Protein AF-A0A1A8JF25-F1 (afdb_monomer_lite)

pLDDT: mean 83.14, std 14.67, range [34.75, 97.75]

Secondary structure (DSSP, 8-state):
--------HHHHHHHHHHHHHHHHHHHHHHHHHHHH-HHHHHHHHHHHHHHHHHHHHHHHHHTT-SSHHHHHHHHHHTTTSHHHHHHHHHHHHHHHHHHHHHHHHHHHHHHHHHHH--S---SS--TT-EEE-TTT--EEEGGGTSSSSS-----------

Structure (mmCIF, N/CA/C/O backbone):
data_AF-A0A1A8JF25-F1
#
_entry.id   AF-A0A1A8JF25-F1
#
loop_
_atom_site.group_PDB
_atom_site.id
_atom_site.type_symbol
_atom_site.label_atom_id
_atom_site.label_alt_id
_atom_site.label_comp_id
_atom_site.label_asym_id
_atom_site.label_entity_id
_atom_site.label_seq_id
_atom_site.pdbx_PDB_ins_code
_atom_site.Cartn_x
_atom_site.Cartn_y
_atom_site.Cartn_z
_atom_site.occupancy
_atom_site.B_iso_or_equiv
_atom_site.auth_seq_id
_atom_site.auth_comp_id
_atom_site.auth_asym_id
_atom_site.auth_atom_id
_atom_site.pdbx_PDB_model_num
ATOM 1 N N . MET A 1 1 ? -24.398 -16.832 11.165 1.00 34.75 1 MET A N 1
ATOM 2 C CA . MET A 1 1 ? -24.183 -15.529 11.827 1.00 34.75 1 MET A CA 1
ATOM 3 C C . MET A 1 1 ? -22.841 -15.629 12.521 1.00 34.75 1 MET A C 1
ATOM 5 O O . MET A 1 1 ? -22.711 -16.481 13.386 1.00 34.75 1 MET A O 1
ATOM 9 N N . ALA A 1 2 ? -21.826 -14.907 12.043 1.00 38.81 2 ALA A N 1
ATOM 10 C CA . ALA A 1 2 ? -20.517 -14.916 12.686 1.00 38.81 2 ALA A CA 1
ATOM 11 C C . ALA A 1 2 ? -20.620 -14.111 13.983 1.00 38.81 2 ALA A C 1
ATOM 13 O O . ALA A 1 2 ? -21.118 -12.986 13.982 1.00 38.81 2 ALA A O 1
ATOM 14 N N . GLU A 1 3 ? -20.223 -14.740 15.078 1.00 40.41 3 GLU A N 1
ATOM 15 C CA . GLU A 1 3 ? -20.103 -14.137 16.395 1.00 40.41 3 GLU A CA 1
ATOM 16 C C . GLU A 1 3 ? -19.150 -12.940 16.278 1.00 40.41 3 GLU A C 1
ATOM 18 O O . GLU A 1 3 ? -18.000 -13.091 15.864 1.00 40.41 3 GLU A O 1
ATOM 23 N N . VAL A 1 4 ? -19.650 -11.729 16.539 1.00 52.16 4 VAL A N 1
ATOM 24 C CA . VAL A 1 4 ? -18.816 -10.524 16.548 1.00 52.16 4 VAL A CA 1
ATOM 25 C C . VAL A 1 4 ? -17.955 -10.624 17.798 1.00 52.16 4 VAL A C 1
ATOM 27 O O . VAL A 1 4 ? -18.386 -10.238 18.882 1.00 52.16 4 VAL A O 1
ATOM 30 N N . VAL A 1 5 ? -16.764 -11.205 17.654 1.00 55.81 5 VAL A N 1
ATOM 31 C CA . VAL A 1 5 ? -15.743 -11.185 18.699 1.00 55.81 5 VAL A CA 1
ATOM 32 C C . VAL A 1 5 ? -15.522 -9.719 19.055 1.00 55.81 5 VAL A C 1
ATOM 34 O O . VAL A 1 5 ? -15.142 -8.913 18.205 1.00 55.81 5 VAL A O 1
ATOM 37 N N . ALA A 1 6 ? -15.846 -9.348 20.292 1.00 67.88 6 ALA A N 1
ATOM 38 C CA . ALA A 1 6 ? -15.610 -8.003 20.784 1.00 67.88 6 ALA A CA 1
ATOM 39 C C . ALA A 1 6 ? -14.092 -7.795 20.872 1.00 67.88 6 ALA A C 1
ATOM 41 O O . ALA A 1 6 ? -13.441 -8.274 21.798 1.00 67.88 6 ALA A O 1
ATOM 42 N N . VAL A 1 7 ? -13.522 -7.133 19.865 1.00 82.56 7 VAL A N 1
ATOM 43 C CA . VAL A 1 7 ? -12.107 -6.752 19.847 1.00 82.56 7 VAL A CA 1
ATOM 44 C C . VAL A 1 7 ? -11.876 -5.753 20.974 1.00 82.56 7 VAL A C 1
ATOM 46 O O . VAL A 1 7 ? -12.587 -4.751 21.073 1.00 82.56 7 VAL A O 1
ATOM 49 N N . SER A 1 8 ? -10.898 -6.021 21.838 1.00 88.31 8 SER A N 1
ATOM 50 C CA . SER A 1 8 ? -10.557 -5.092 22.913 1.00 88.31 8 SER A CA 1
ATOM 51 C C . SER A 1 8 ? -9.966 -3.799 22.335 1.00 88.31 8 SER A C 1
ATOM 53 O O . SER A 1 8 ? -9.294 -3.806 21.299 1.00 88.31 8 SER A O 1
ATOM 55 N N . GLN A 1 9 ? -10.195 -2.673 23.015 1.00 88.56 9 GLN A N 1
ATOM 56 C CA . GLN A 1 9 ? -9.621 -1.386 22.610 1.00 88.56 9 GLN A CA 1
ATOM 57 C C . GLN A 1 9 ? -8.088 -1.439 22.568 1.00 88.56 9 GLN A C 1
ATOM 59 O O . GLN A 1 9 ? -7.489 -0.898 21.641 1.00 88.56 9 GLN A O 1
ATOM 64 N N . GLU A 1 10 ? -7.463 -2.131 23.520 1.00 90.81 10 GLU A N 1
ATOM 65 C CA . GLU A 1 10 ? -6.014 -2.340 23.562 1.00 90.81 10 GLU A CA 1
ATOM 66 C C . GLU A 1 10 ? -5.521 -3.086 22.314 1.00 90.81 10 GLU A C 1
ATOM 68 O O . GLU A 1 10 ? -4.655 -2.581 21.603 1.00 90.81 10 GLU A O 1
ATOM 73 N N . THR A 1 11 ? -6.132 -4.226 21.966 1.00 93.38 11 THR A N 1
ATOM 74 C CA . THR A 1 11 ? -5.755 -4.993 20.769 1.00 93.38 11 THR A CA 1
ATOM 75 C C . THR A 1 11 ? -5.930 -4.173 19.496 1.00 93.38 11 THR A C 1
ATOM 77 O O . THR A 1 11 ? -5.042 -4.188 18.642 1.00 93.38 11 THR A O 1
ATOM 80 N N . LEU A 1 12 ? -7.035 -3.432 19.370 1.00 94.25 12 LEU A N 1
ATOM 81 C CA . LEU A 1 12 ? -7.274 -2.564 18.219 1.00 94.25 12 LEU A CA 1
ATOM 82 C C . LEU A 1 12 ? -6.203 -1.470 18.108 1.00 94.25 12 LEU A C 1
ATOM 84 O O . LEU A 1 12 ? -5.612 -1.297 17.044 1.00 94.25 12 LEU A O 1
ATOM 88 N N . THR A 1 13 ? -5.932 -0.765 19.207 1.00 94.94 13 THR A N 1
ATOM 89 C CA . THR A 1 13 ? -4.985 0.361 19.240 1.00 94.94 13 THR A CA 1
ATOM 90 C C . THR A 1 13 ? -3.560 -0.115 18.957 1.00 94.94 13 THR A C 1
ATOM 92 O O . THR A 1 13 ? -2.884 0.448 18.097 1.00 94.94 13 THR A O 1
ATOM 95 N N . SER A 1 14 ? -3.110 -1.193 19.608 1.00 95.12 14 SER A N 1
ATOM 96 C CA . SER A 1 14 ? -1.774 -1.758 19.382 1.00 95.12 14 SER A CA 1
ATOM 97 C C . SER A 1 14 ? -1.607 -2.298 17.962 1.00 95.12 14 SER A C 1
ATOM 99 O O . SER A 1 14 ? -0.552 -2.112 17.357 1.00 95.12 14 SER A O 1
ATOM 101 N N . SER A 1 15 ? -2.643 -2.930 17.401 1.00 95.50 15 SER A N 1
ATOM 102 C CA . SER A 1 15 ? -2.579 -3.469 16.037 1.00 95.50 15 SER A CA 1
ATOM 103 C C . SER A 1 15 ? -2.579 -2.364 14.976 1.00 95.50 15 SER A C 1
ATOM 105 O O . SER A 1 15 ? -1.823 -2.461 14.011 1.00 95.50 15 SER A O 1
ATOM 107 N N . LEU A 1 16 ? -3.372 -1.299 15.166 1.00 95.81 16 LEU A N 1
ATOM 108 C CA . LEU A 1 16 ? -3.321 -0.104 14.316 1.00 95.81 16 LEU A CA 1
ATOM 109 C C . LEU A 1 16 ? -1.938 0.549 14.380 1.00 95.81 16 LEU A C 1
ATOM 111 O O . LEU A 1 16 ? -1.340 0.824 13.343 1.00 95.81 16 LEU A O 1
ATOM 115 N N . SER A 1 17 ? -1.398 0.728 15.587 1.00 96.50 17 SER A N 1
ATOM 116 C CA . SER A 1 17 ? -0.067 1.306 15.777 1.00 96.50 17 SER A CA 1
ATOM 117 C C . SER A 1 17 ? 1.024 0.491 15.081 1.00 96.50 17 SER A C 1
ATOM 119 O O . SER A 1 17 ? 1.899 1.052 14.418 1.00 96.50 17 SER A O 1
ATOM 121 N N . LEU A 1 18 ? 0.958 -0.841 15.163 1.00 96.44 18 LEU A N 1
ATOM 122 C CA . LEU A 1 18 ? 1.885 -1.721 14.455 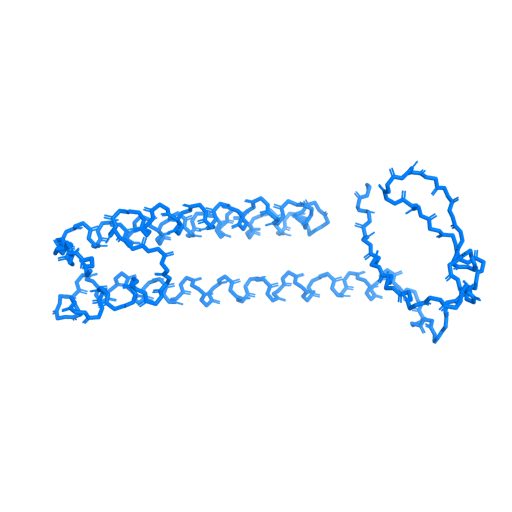1.00 96.44 18 LEU A CA 1
ATOM 123 C C . LEU A 1 18 ? 1.787 -1.546 12.932 1.00 96.44 18 LEU A C 1
ATOM 125 O O . LEU A 1 18 ? 2.819 -1.392 12.279 1.00 96.44 18 LEU A O 1
ATOM 129 N N . LEU A 1 19 ? 0.570 -1.531 12.375 1.00 96.56 19 LEU A N 1
ATOM 130 C CA . LEU A 1 19 ? 0.342 -1.303 10.945 1.00 96.56 19 LEU A CA 1
ATOM 131 C C . LEU A 1 19 ? 0.926 0.041 10.492 1.00 96.56 19 LEU A C 1
ATOM 133 O O . LEU A 1 19 ? 1.675 0.088 9.514 1.00 96.56 19 LEU A O 1
ATOM 137 N N . VAL A 1 20 ? 0.632 1.115 11.230 1.00 97.06 20 VAL A N 1
ATOM 138 C CA . VAL A 1 20 ? 1.129 2.466 10.941 1.00 97.06 20 VAL A CA 1
ATOM 139 C C . VAL A 1 20 ? 2.657 2.498 10.962 1.00 97.06 20 VAL A C 1
ATOM 141 O O . VAL A 1 20 ? 3.280 3.010 10.033 1.00 97.06 20 VAL A O 1
ATOM 144 N N . ASN A 1 21 ? 3.286 1.927 11.989 1.00 96.56 21 ASN A N 1
ATOM 145 C CA . ASN A 1 21 ? 4.742 1.936 12.115 1.00 96.56 21 ASN A CA 1
ATOM 146 C C . ASN A 1 21 ? 5.426 1.117 11.013 1.00 96.56 21 ASN A C 1
ATOM 148 O O . ASN A 1 21 ? 6.391 1.592 10.413 1.00 96.56 21 ASN A O 1
ATOM 152 N N . LEU A 1 22 ? 4.908 -0.074 10.695 1.00 95.56 22 LEU A N 1
ATOM 153 C CA . LEU A 1 22 ? 5.422 -0.885 9.588 1.00 95.56 22 LEU A CA 1
ATOM 154 C C . LEU A 1 22 ? 5.278 -0.154 8.252 1.00 95.56 22 LEU A C 1
ATOM 156 O O . LEU A 1 22 ? 6.238 -0.085 7.485 1.00 95.56 22 LEU A O 1
ATOM 160 N N . GLY A 1 23 ? 4.115 0.441 7.992 1.00 95.50 23 GLY A N 1
ATOM 161 C CA . GLY A 1 23 ? 3.888 1.191 6.764 1.00 95.50 23 GLY A CA 1
ATOM 162 C C . GLY A 1 23 ? 4.775 2.435 6.650 1.00 95.50 23 GLY A C 1
ATOM 163 O O . GLY A 1 23 ? 5.263 2.715 5.557 1.00 95.50 23 GLY A O 1
ATOM 164 N N . LYS A 1 24 ? 5.069 3.131 7.758 1.00 96.31 24 LYS A N 1
ATOM 165 C CA . LYS A 1 24 ? 6.038 4.243 7.790 1.00 96.31 24 LYS A CA 1
ATOM 166 C C . LYS A 1 24 ? 7.456 3.778 7.464 1.00 96.31 24 LYS A C 1
ATOM 168 O O . LYS A 1 24 ? 8.119 4.410 6.647 1.00 96.31 24 LYS A O 1
ATOM 173 N N . VAL A 1 25 ? 7.919 2.682 8.068 1.00 95.38 25 VAL A N 1
ATOM 174 C CA . VAL A 1 25 ? 9.256 2.120 7.791 1.00 95.38 25 VAL A CA 1
ATOM 175 C C . VAL A 1 25 ? 9.375 1.710 6.325 1.00 95.38 25 VAL A C 1
ATOM 177 O O . VAL A 1 25 ? 10.334 2.093 5.658 1.00 95.38 25 VAL A O 1
ATOM 180 N N . LEU A 1 26 ? 8.376 0.995 5.801 1.00 93.56 26 LEU A N 1
ATOM 181 C CA . LEU A 1 26 ? 8.334 0.604 4.392 1.00 93.56 26 LEU A CA 1
ATOM 182 C C . LEU A 1 26 ? 8.359 1.825 3.466 1.00 93.56 26 LEU A C 1
ATOM 184 O O . LEU A 1 26 ? 9.096 1.819 2.485 1.00 93.56 26 LEU A O 1
ATOM 188 N N . LEU A 1 27 ? 7.610 2.882 3.794 1.00 93.94 27 LEU A N 1
ATOM 189 C CA . LEU A 1 27 ? 7.581 4.108 2.998 1.00 93.94 27 LEU A CA 1
ATOM 190 C C . LEU A 1 27 ? 8.930 4.827 3.003 1.00 93.94 27 LEU A C 1
ATOM 192 O O . LEU A 1 27 ? 9.367 5.313 1.964 1.00 93.94 27 LEU A O 1
ATOM 196 N N . GLN A 1 28 ? 9.597 4.907 4.156 1.00 94.25 28 GLN A N 1
ATOM 197 C CA . GLN A 1 28 ? 10.917 5.535 4.253 1.00 94.25 28 GLN A CA 1
ATOM 198 C C . GLN A 1 28 ? 11.963 4.768 3.443 1.00 94.25 28 GLN A C 1
ATOM 200 O O . GLN A 1 28 ? 12.694 5.382 2.667 1.00 94.25 28 GLN A O 1
ATOM 205 N N . ASN A 1 29 ? 11.975 3.437 3.546 1.00 90.88 29 ASN A N 1
ATOM 206 C CA . ASN A 1 29 ? 12.862 2.598 2.740 1.00 90.88 29 ASN A CA 1
ATOM 207 C C . ASN A 1 29 ? 12.577 2.783 1.243 1.00 90.88 29 ASN A C 1
ATOM 209 O O . ASN A 1 29 ? 13.496 3.021 0.465 1.00 90.88 29 ASN A O 1
ATOM 213 N N . ALA A 1 30 ? 11.299 2.783 0.851 1.00 90.19 30 ALA A N 1
ATOM 214 C CA . ALA A 1 30 ? 10.893 2.996 -0.534 1.00 90.19 30 ALA A CA 1
ATOM 215 C C . ALA A 1 30 ? 11.336 4.363 -1.071 1.00 90.19 30 ALA A C 1
ATOM 217 O O . ALA A 1 30 ? 11.862 4.450 -2.177 1.00 90.19 30 ALA A O 1
ATOM 218 N N . LYS A 1 31 ? 11.163 5.431 -0.280 1.00 92.31 31 LYS A N 1
ATOM 219 C CA . LYS A 1 31 ? 11.627 6.783 -0.623 1.00 92.31 31 LYS A CA 1
ATOM 220 C C . LYS A 1 31 ? 13.146 6.821 -0.798 1.00 92.31 31 LYS A C 1
ATOM 222 O O . LYS A 1 31 ? 13.622 7.439 -1.747 1.00 92.31 31 LYS A O 1
ATOM 227 N N . GLN A 1 32 ? 13.897 6.160 0.083 1.00 90.62 32 GLN A N 1
ATOM 228 C CA . GLN A 1 32 ? 15.357 6.102 0.007 1.00 90.62 32 GLN A CA 1
ATOM 229 C C . GLN A 1 32 ? 15.841 5.338 -1.233 1.00 90.62 32 GLN A C 1
ATOM 231 O O . GLN A 1 32 ? 16.725 5.819 -1.940 1.00 90.62 32 GLN A O 1
ATOM 236 N N . GLU A 1 33 ? 15.248 4.180 -1.521 1.00 88.38 33 GLU A N 1
ATOM 237 C CA . GLU A 1 33 ? 15.576 3.370 -2.699 1.00 88.38 33 GLU A CA 1
ATOM 238 C C . GLU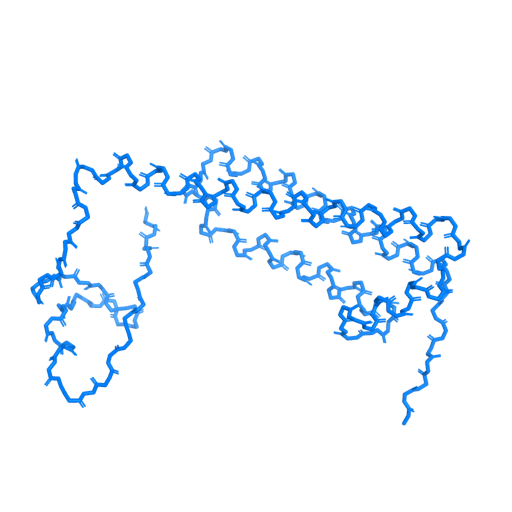 A 1 33 ? 15.219 4.096 -4.002 1.00 88.38 33 GLU A C 1
ATOM 240 O O . GLU A 1 33 ? 16.051 4.190 -4.904 1.00 88.38 33 GLU A O 1
ATOM 245 N N . ALA A 1 34 ? 14.020 4.681 -4.077 1.00 88.00 34 ALA A N 1
ATOM 246 C CA . ALA A 1 34 ? 13.573 5.457 -5.231 1.00 88.00 34 ALA A CA 1
ATOM 247 C C . ALA A 1 34 ? 14.458 6.687 -5.487 1.00 88.00 34 ALA A C 1
ATOM 249 O O . ALA A 1 34 ? 14.761 6.995 -6.638 1.00 88.00 34 ALA A O 1
ATOM 250 N N . ALA A 1 35 ? 14.895 7.376 -4.426 1.00 87.31 35 ALA A N 1
ATOM 251 C CA . ALA A 1 35 ? 15.812 8.507 -4.535 1.00 87.31 35 ALA A CA 1
ATOM 252 C C . ALA A 1 35 ? 17.217 8.089 -4.999 1.00 87.31 35 ALA A C 1
ATOM 254 O O . ALA A 1 35 ? 17.901 8.883 -5.643 1.00 87.31 35 ALA A O 1
ATOM 255 N N . ALA A 1 36 ? 17.652 6.865 -4.681 1.00 86.69 36 ALA A N 1
ATOM 256 C CA . ALA A 1 36 ? 18.930 6.335 -5.144 1.00 86.69 36 ALA A CA 1
ATOM 257 C C . ALA A 1 36 ? 18.889 5.983 -6.638 1.00 86.69 36 ALA A C 1
ATOM 259 O O . ALA A 1 36 ? 19.806 6.343 -7.376 1.00 86.69 36 ALA A O 1
ATOM 260 N N . SER A 1 37 ? 17.838 5.294 -7.089 1.00 83.81 37 SER A N 1
ATOM 261 C CA . SER A 1 37 ? 17.561 5.087 -8.512 1.00 83.81 37 SER A CA 1
ATOM 262 C C . SER A 1 37 ? 16.138 4.577 -8.724 1.00 83.81 37 SER A C 1
ATOM 264 O O . SER A 1 37 ? 15.754 3.512 -8.239 1.00 83.81 37 SER A O 1
ATOM 266 N N . LEU A 1 38 ? 15.361 5.308 -9.527 1.00 80.94 38 LEU A N 1
ATOM 267 C CA . LEU A 1 38 ? 14.034 4.860 -9.947 1.00 80.94 38 LEU A CA 1
ATOM 268 C C . LEU A 1 38 ? 14.103 3.595 -10.814 1.00 80.94 38 LEU A C 1
ATOM 270 O O . LEU A 1 38 ? 13.219 2.747 -10.720 1.00 80.94 38 LEU A O 1
ATOM 274 N N . GLU A 1 39 ? 15.157 3.429 -11.616 1.00 74.62 39 GLU A N 1
ATOM 275 C CA . GLU A 1 39 ? 15.316 2.272 -12.507 1.00 74.62 39 GLU A CA 1
ATOM 276 C C . GLU A 1 39 ? 15.506 0.965 -11.732 1.00 74.62 39 GLU A C 1
ATOM 278 O O . GLU A 1 39 ? 14.977 -0.069 -12.133 1.00 74.62 39 GLU A O 1
ATOM 283 N N . THR A 1 40 ? 16.212 1.003 -10.598 1.00 75.31 40 THR A N 1
ATOM 284 C CA . THR A 1 40 ? 16.398 -0.179 -9.741 1.00 75.31 40 THR A CA 1
ATOM 285 C C . THR A 1 40 ? 15.243 -0.367 -8.763 1.00 75.31 40 THR A C 1
ATOM 287 O O . THR A 1 40 ? 14.889 -1.507 -8.445 1.00 75.31 40 THR A O 1
ATOM 290 N N . PHE A 1 41 ? 14.616 0.726 -8.320 1.00 78.62 41 PHE A N 1
ATOM 291 C CA . PHE A 1 41 ? 13.470 0.694 -7.415 1.00 78.62 41 PHE A CA 1
ATOM 292 C C . PHE A 1 41 ? 12.226 0.077 -8.063 1.00 78.62 41 PHE A C 1
ATOM 294 O O . PHE A 1 41 ? 11.562 -0.763 -7.460 1.00 78.62 41 PHE A O 1
ATOM 301 N N . VAL A 1 42 ? 11.894 0.452 -9.301 1.00 74.88 42 VAL A N 1
ATOM 302 C CA . VAL A 1 42 ? 10.629 0.056 -9.947 1.00 74.88 42 VAL A CA 1
ATOM 303 C C . VAL A 1 42 ? 10.443 -1.460 -10.088 1.00 74.88 42 VAL A C 1
ATOM 305 O O . VAL A 1 42 ? 9.361 -1.938 -9.738 1.00 74.88 42 VAL A O 1
ATOM 308 N N . PRO A 1 43 ? 11.458 -2.249 -10.491 1.00 70.56 43 PRO A N 1
ATOM 309 C CA . PRO A 1 43 ? 11.370 -3.710 -10.479 1.00 70.56 43 PRO A CA 1
ATOM 310 C C . PRO A 1 43 ? 11.066 -4.300 -9.091 1.00 70.56 43 PRO A C 1
ATOM 312 O O . PRO A 1 43 ? 10.447 -5.357 -8.991 1.00 70.56 43 PRO A O 1
ATOM 315 N N . HIS A 1 44 ? 11.454 -3.602 -8.019 1.00 69.31 44 HIS A N 1
ATOM 316 C CA . HIS A 1 44 ? 11.302 -4.033 -6.627 1.00 69.31 44 HIS A CA 1
ATOM 317 C C . HIS A 1 44 ? 10.096 -3.381 -5.920 1.00 69.31 44 HIS A C 1
ATOM 319 O O . HIS A 1 44 ? 9.714 -3.831 -4.839 1.00 69.31 44 HIS A O 1
ATOM 325 N N . LYS A 1 45 ? 9.424 -2.397 -6.547 1.00 68.94 45 LYS A N 1
ATOM 326 C CA . LYS A 1 45 ? 8.204 -1.713 -6.053 1.00 68.94 45 LYS A CA 1
ATOM 327 C C . LYS A 1 45 ? 7.120 -2.714 -5.644 1.00 68.94 45 LYS A C 1
ATOM 329 O O . LYS A 1 45 ? 6.428 -2.518 -4.647 1.00 68.94 45 LYS A O 1
ATOM 334 N N . ILE A 1 46 ? 7.018 -3.818 -6.384 1.00 65.56 46 ILE A N 1
ATOM 335 C CA . ILE A 1 46 ? 6.103 -4.928 -6.101 1.00 65.56 46 ILE A CA 1
ATOM 336 C C . ILE A 1 46 ? 6.386 -5.545 -4.719 1.00 65.56 46 ILE A C 1
ATOM 338 O O . ILE A 1 46 ? 5.452 -5.780 -3.956 1.00 65.56 46 ILE A O 1
ATOM 342 N N . THR A 1 47 ? 7.654 -5.744 -4.353 1.00 74.50 47 THR A N 1
ATOM 343 C CA . THR A 1 47 ? 8.063 -6.314 -3.058 1.00 74.50 47 THR A CA 1
ATOM 344 C C . THR A 1 47 ? 7.699 -5.397 -1.892 1.00 74.50 47 THR A C 1
ATOM 346 O O . THR A 1 47 ? 7.154 -5.855 -0.888 1.00 74.50 47 THR A O 1
ATOM 349 N N . THR A 1 48 ? 7.929 -4.093 -2.034 1.00 78.62 48 THR A N 1
ATOM 350 C CA . THR A 1 48 ? 7.579 -3.101 -1.008 1.00 78.62 48 THR A CA 1
ATOM 351 C C . THR A 1 48 ? 6.065 -3.025 -0.789 1.00 78.62 48 THR A C 1
ATOM 353 O O . THR A 1 48 ? 5.600 -3.037 0.353 1.00 78.62 48 THR A O 1
ATOM 356 N N . LEU A 1 49 ? 5.278 -3.026 -1.872 1.00 80.25 49 LEU A N 1
ATOM 357 C CA . LEU A 1 49 ? 3.814 -3.061 -1.792 1.00 80.25 49 LEU A CA 1
ATOM 358 C C . LEU A 1 49 ? 3.300 -4.385 -1.203 1.00 80.25 49 LEU A C 1
ATOM 360 O O . LEU A 1 49 ? 2.337 -4.377 -0.435 1.00 80.25 49 LEU A O 1
ATOM 364 N N . PHE A 1 50 ? 3.964 -5.514 -1.482 1.00 82.94 50 PHE A N 1
ATOM 365 C CA . PHE A 1 50 ? 3.675 -6.783 -0.806 1.00 82.94 50 PHE A CA 1
ATOM 366 C C . PHE A 1 50 ? 3.916 -6.711 0.703 1.00 82.94 50 PHE A C 1
ATOM 368 O O . PHE A 1 50 ? 3.118 -7.263 1.462 1.00 82.94 50 PHE A O 1
ATOM 375 N N . GLY A 1 51 ? 4.947 -5.991 1.152 1.00 87.25 51 GLY A N 1
ATOM 376 C CA . GLY A 1 51 ? 5.173 -5.730 2.574 1.00 87.25 51 GLY A CA 1
ATOM 377 C C . GLY A 1 51 ? 3.988 -5.020 3.237 1.00 87.25 51 GLY A C 1
ATOM 378 O O . GLY A 1 51 ? 3.539 -5.433 4.307 1.00 87.25 51 GLY A O 1
ATOM 379 N N . LEU A 1 52 ? 3.423 -4.003 2.576 1.00 87.44 52 LEU A N 1
ATOM 380 C CA . LEU A 1 52 ? 2.261 -3.266 3.086 1.00 87.44 52 LEU A CA 1
ATOM 381 C C . LEU A 1 52 ? 0.986 -4.128 3.097 1.00 87.44 52 LEU A C 1
ATOM 383 O O . LEU A 1 52 ? 0.212 -4.084 4.058 1.00 87.44 52 LEU A O 1
ATOM 387 N N . MET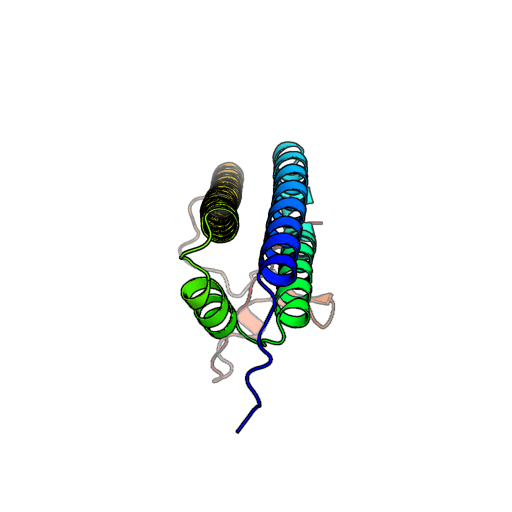 A 1 53 ? 0.789 -4.953 2.064 1.00 88.81 53 MET A N 1
ATOM 388 C CA . MET A 1 53 ? -0.310 -5.924 2.018 1.00 88.81 53 MET A CA 1
ATOM 389 C C . MET A 1 53 ? -0.211 -6.941 3.161 1.00 88.81 53 MET A C 1
ATOM 391 O O . MET A 1 53 ? -1.208 -7.197 3.833 1.00 88.81 53 MET A O 1
ATOM 395 N N . ALA A 1 54 ? 0.984 -7.474 3.429 1.00 91.44 54 ALA A N 1
ATOM 396 C CA . ALA A 1 54 ? 1.212 -8.408 4.530 1.00 91.44 54 ALA A CA 1
ATOM 397 C C . ALA A 1 54 ? 0.973 -7.757 5.904 1.00 91.44 54 ALA A C 1
ATOM 399 O O . ALA A 1 54 ? 0.354 -8.369 6.773 1.00 91.44 54 ALA A O 1
ATOM 400 N N . ALA A 1 55 ? 1.398 -6.503 6.095 1.00 92.56 55 ALA A N 1
ATOM 401 C CA . ALA A 1 55 ? 1.118 -5.755 7.322 1.00 92.56 55 ALA A CA 1
ATOM 402 C C . ALA A 1 55 ? -0.394 -5.542 7.531 1.00 92.56 55 ALA A C 1
ATOM 404 O O . ALA A 1 55 ? -0.903 -5.733 8.637 1.00 92.56 55 ALA A O 1
ATOM 405 N N . SER A 1 56 ? -1.120 -5.210 6.458 1.00 92.12 56 SER A N 1
ATOM 406 C CA . SER A 1 56 ? -2.579 -5.039 6.485 1.00 92.12 56 SER A CA 1
ATOM 407 C C . SER A 1 56 ? -3.303 -6.357 6.783 1.00 92.12 56 SER A C 1
ATOM 409 O O . SER A 1 56 ? -4.243 -6.383 7.574 1.00 92.12 56 SER A O 1
ATOM 411 N N . GLU A 1 57 ? -2.834 -7.468 6.208 1.00 93.88 57 GLU A N 1
ATOM 412 C CA . GLU A 1 57 ? -3.343 -8.818 6.485 1.00 93.88 57 GLU A CA 1
ATOM 413 C C . GLU A 1 57 ? -3.139 -9.212 7.952 1.00 93.88 57 GLU A C 1
ATOM 415 O O . GLU A 1 57 ? -4.071 -9.696 8.598 1.00 93.88 57 GLU A O 1
ATOM 420 N N . GLY A 1 58 ? -1.952 -8.935 8.502 1.00 93.94 58 GLY A N 1
ATOM 421 C CA . GLY A 1 58 ? -1.650 -9.151 9.914 1.00 93.94 58 GLY A CA 1
ATOM 422 C C . GLY A 1 58 ? -2.569 -8.348 10.837 1.00 93.94 58 GLY A C 1
ATOM 423 O O . GLY A 1 58 ? -3.080 -8.894 11.817 1.00 93.94 58 GLY A O 1
ATOM 424 N N . PHE A 1 59 ? -2.839 -7.088 10.490 1.00 95.56 59 PHE A N 1
ATOM 425 C CA . PHE A 1 59 ? -3.799 -6.246 11.202 1.00 95.56 59 PHE A CA 1
ATOM 426 C C . PHE A 1 59 ? -5.227 -6.809 11.134 1.00 95.56 59 PHE A C 1
ATOM 428 O O . PHE A 1 59 ? -5.871 -6.962 12.168 1.00 95.56 59 PHE A O 1
ATOM 435 N N . TYR A 1 60 ? -5.729 -7.179 9.953 1.00 95.12 60 TYR A N 1
ATOM 436 C CA . TYR A 1 60 ? -7.083 -7.738 9.838 1.00 95.12 60 TYR A CA 1
ATOM 437 C C . TYR A 1 60 ? -7.243 -9.018 10.653 1.00 95.12 60 TYR A C 1
ATOM 439 O O . TYR A 1 60 ? -8.232 -9.186 11.369 1.00 95.12 60 TYR A O 1
ATOM 447 N N . ARG A 1 61 ? -6.228 -9.883 10.615 1.00 94.75 61 ARG A N 1
ATOM 448 C CA . ARG A 1 61 ? -6.196 -11.111 11.404 1.00 94.75 61 ARG A CA 1
ATOM 449 C C . ARG A 1 61 ? -6.224 -10.833 12.907 1.00 94.75 61 ARG A C 1
ATOM 451 O O . ARG A 1 61 ? -6.933 -11.540 13.620 1.00 94.75 61 ARG A O 1
ATOM 458 N N . SER A 1 62 ? -5.494 -9.825 13.391 1.00 93.75 62 SER A N 1
ATOM 459 C CA . SER A 1 62 ? -5.431 -9.516 14.827 1.00 93.75 62 SER A CA 1
ATOM 460 C C . SER A 1 62 ? -6.748 -8.973 15.387 1.00 93.75 62 SER A C 1
ATOM 462 O O . SER A 1 62 ? -7.039 -9.185 16.563 1.00 93.75 62 SER A O 1
ATOM 464 N N . ILE A 1 63 ? -7.568 -8.336 14.546 1.00 94.06 63 ILE A N 1
ATOM 465 C CA . ILE A 1 63 ? -8.908 -7.856 14.915 1.00 94.06 63 ILE A CA 1
ATOM 466 C C . ILE A 1 63 ? -10.041 -8.775 14.421 1.00 94.06 63 ILE A C 1
ATOM 468 O O . ILE A 1 63 ? -11.214 -8.436 14.552 1.00 94.06 63 ILE A O 1
ATOM 472 N N . GLY A 1 64 ? -9.714 -9.942 13.857 1.00 93.06 64 GLY A N 1
ATOM 473 C CA . GLY A 1 64 ? -10.691 -10.960 13.460 1.00 93.06 64 GLY A CA 1
ATOM 474 C C . GLY A 1 64 ? -11.568 -10.598 12.255 1.00 93.06 64 GLY A C 1
ATOM 475 O O . GLY A 1 64 ? -12.670 -11.133 12.129 1.00 93.06 64 GLY A O 1
ATOM 476 N N . VAL A 1 65 ? -11.104 -9.715 11.370 1.00 94.31 65 VAL A N 1
ATOM 477 C CA . VAL A 1 65 ? -11.821 -9.311 10.147 1.00 94.31 65 VAL A CA 1
ATOM 478 C C . VAL A 1 65 ? -11.102 -9.801 8.891 1.00 94.31 65 VAL A C 1
ATOM 480 O O . VAL A 1 65 ? -9.978 -10.298 8.957 1.00 94.31 65 VAL A O 1
ATOM 483 N N . LYS A 1 66 ? -11.751 -9.693 7.729 1.00 92.12 66 LYS A N 1
ATOM 484 C CA . LYS A 1 66 ? -11.180 -10.120 6.439 1.00 92.12 66 LYS A CA 1
ATOM 485 C C . LYS A 1 66 ? -11.016 -8.975 5.451 1.00 92.12 66 LYS A C 1
ATOM 487 O O . LYS A 1 66 ? -10.291 -9.118 4.471 1.00 92.12 66 LYS A O 1
ATOM 492 N N . THR A 1 67 ? -11.714 -7.868 5.676 1.00 92.69 67 THR A N 1
ATOM 493 C CA . THR A 1 67 ? -11.788 -6.752 4.734 1.00 92.69 67 THR A CA 1
ATOM 494 C C . THR A 1 67 ? -11.539 -5.414 5.421 1.00 92.69 67 THR A C 1
ATOM 496 O O . THR A 1 67 ? -11.795 -5.253 6.616 1.00 92.69 67 THR A O 1
ATOM 499 N N . LYS A 1 68 ? -11.103 -4.420 4.635 1.00 92.44 68 LYS A N 1
ATOM 500 C CA . LYS A 1 68 ? -10.954 -3.031 5.094 1.00 92.44 68 LYS A CA 1
ATOM 501 C C . LYS A 1 68 ? -12.265 -2.479 5.664 1.00 92.44 68 LYS A C 1
ATOM 503 O O . LYS A 1 68 ? -12.260 -1.915 6.747 1.00 92.44 68 LYS A O 1
ATOM 508 N N . SER A 1 69 ? -13.394 -2.704 4.990 1.00 94.56 69 SER A N 1
ATOM 509 C CA . SER A 1 69 ? -14.701 -2.191 5.429 1.00 94.56 69 SER A CA 1
ATOM 510 C C . SER A 1 69 ? -15.175 -2.795 6.758 1.00 94.56 69 SER A C 1
ATOM 512 O O . SER A 1 69 ? -15.812 -2.118 7.569 1.00 94.56 69 SER A O 1
ATOM 514 N N . GLU A 1 70 ? -14.853 -4.065 7.020 1.00 94.56 70 GLU A N 1
ATOM 515 C CA . GLU A 1 70 ? -15.096 -4.674 8.332 1.00 94.56 70 GLU A CA 1
ATOM 516 C C . GLU A 1 70 ? -14.187 -4.061 9.404 1.00 94.56 70 GLU A C 1
ATOM 518 O O . GLU A 1 70 ? -14.673 -3.744 10.488 1.00 94.56 70 GLU A O 1
ATOM 523 N N . ALA A 1 71 ? -12.901 -3.837 9.102 1.00 94.00 71 ALA A N 1
ATOM 524 C CA . ALA A 1 71 ? -11.979 -3.152 10.010 1.00 94.00 71 ALA A CA 1
ATOM 525 C C . ALA A 1 71 ? -12.458 -1.730 10.354 1.00 94.00 71 ALA A C 1
ATOM 527 O O . ALA A 1 71 ? -12.480 -1.351 11.525 1.00 94.00 71 ALA A O 1
ATOM 528 N N . GLU A 1 72 ? -12.932 -0.988 9.350 1.00 95.31 72 GLU A N 1
ATOM 529 C CA . GLU A 1 72 ? -13.547 0.331 9.511 1.00 95.31 72 GLU A CA 1
ATOM 530 C C . GLU A 1 72 ? -14.740 0.296 10.455 1.00 95.31 72 GLU A C 1
ATOM 532 O O . GLU A 1 72 ? -14.836 1.088 11.394 1.00 95.31 72 GLU A O 1
ATOM 537 N N . SER A 1 73 ? -15.617 -0.685 10.261 1.00 95.25 73 SER A N 1
ATOM 538 C CA . SER A 1 73 ? -16.773 -0.896 11.129 1.00 95.25 73 SER A CA 1
ATOM 539 C C . SER A 1 73 ? -16.371 -1.237 12.569 1.00 95.25 73 SER A C 1
ATOM 541 O O . SER A 1 73 ? -17.112 -0.920 13.503 1.00 95.25 73 SER A O 1
ATOM 543 N N . VAL A 1 74 ? -15.227 -1.901 12.772 1.00 93.12 74 VAL A N 1
ATOM 544 C CA . VAL A 1 74 ? -14.685 -2.210 14.103 1.00 93.12 74 VAL A CA 1
ATOM 545 C C . VAL A 1 74 ? -14.152 -0.947 14.769 1.00 93.12 74 VAL A C 1
ATOM 547 O O . VAL A 1 74 ? -14.586 -0.637 15.881 1.00 93.12 74 VAL A O 1
ATOM 550 N N . TRP A 1 75 ? -13.270 -0.180 14.119 1.00 93.88 75 TRP A N 1
ATOM 551 C CA . TRP A 1 75 ? -12.705 1.001 14.773 1.00 93.88 75 TRP A CA 1
ATOM 552 C C . TRP A 1 75 ? -13.723 2.118 14.968 1.00 93.88 75 TRP A C 1
ATOM 554 O O . TRP A 1 75 ? -13.681 2.764 16.011 1.00 93.88 75 TRP A O 1
ATOM 564 N N . GLN A 1 76 ? -14.698 2.295 14.065 1.00 93.62 76 GLN A N 1
ATOM 565 C CA . GLN A 1 76 ? -15.761 3.303 14.211 1.00 93.62 76 GLN A CA 1
ATOM 566 C C . GLN A 1 76 ? -16.567 3.123 15.504 1.00 93.62 76 GLN A C 1
ATOM 568 O O . GLN A 1 76 ? -16.952 4.104 16.136 1.00 93.62 76 GLN A O 1
ATOM 573 N N . LYS A 1 77 ? -16.778 1.880 15.954 1.00 92.75 77 LYS A N 1
ATOM 574 C CA . LYS A 1 77 ? -17.444 1.603 17.240 1.00 92.75 77 LYS A CA 1
ATOM 575 C C . LYS A 1 77 ? -16.613 2.074 18.437 1.00 92.75 77 LYS A C 1
ATOM 577 O O . LYS A 1 77 ? -17.174 2.445 19.465 1.00 92.75 77 LYS A O 1
ATOM 582 N N . SER A 1 78 ? -15.295 2.117 18.280 1.00 91.31 78 SER A N 1
ATOM 583 C CA . SER A 1 78 ? -14.323 2.497 19.308 1.00 91.31 78 SER A CA 1
ATOM 584 C C . SER A 1 78 ? -13.825 3.945 19.179 1.00 91.31 78 SER A C 1
ATOM 586 O O . SER A 1 78 ? -12.962 4.354 19.950 1.00 91.31 78 SER A O 1
ATOM 588 N N . TYR A 1 79 ? -14.394 4.759 18.277 1.00 91.31 79 TYR A N 1
ATOM 589 C CA . TYR A 1 79 ? -13.984 6.159 18.041 1.00 91.31 79 TYR A CA 1
ATOM 590 C C . TYR A 1 79 ? -14.174 7.096 19.240 1.00 91.31 79 TYR A C 1
ATOM 592 O O . TYR A 1 79 ? -13.674 8.219 19.244 1.00 91.31 79 TYR A O 1
ATOM 600 N N . HIS A 1 80 ? -14.907 6.678 20.270 1.00 92.25 80 HIS A N 1
ATOM 601 C CA . HIS A 1 80 ? -15.006 7.438 21.51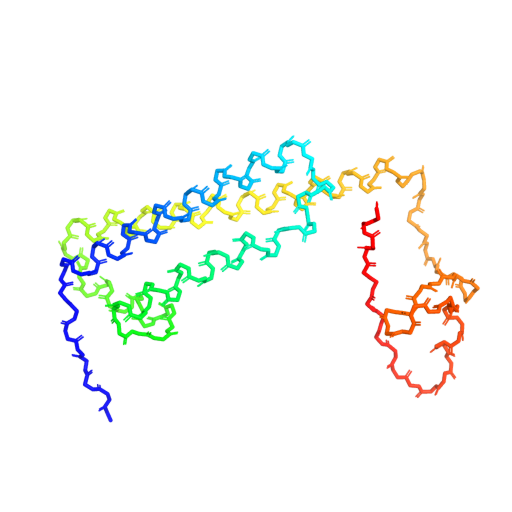2 1.00 92.25 80 HIS A CA 1
ATOM 602 C C . HIS A 1 80 ? -13.672 7.451 22.284 1.00 92.25 80 HIS A C 1
ATOM 604 O O . HIS A 1 80 ? -13.403 8.416 23.001 1.00 92.25 80 HIS A O 1
ATOM 610 N N . HIS A 1 81 ? -12.802 6.459 22.067 1.00 93.00 81 HIS A N 1
ATOM 611 C CA . HIS A 1 81 ? -11.447 6.419 22.615 1.00 93.00 81 HIS A CA 1
ATOM 612 C C . HIS A 1 81 ? -10.489 7.301 21.805 1.00 93.00 81 HIS A C 1
ATOM 614 O O . HIS A 1 81 ? -10.389 7.164 20.586 1.00 93.00 81 HIS A O 1
ATOM 620 N N . ALA A 1 82 ? -9.773 8.198 22.490 1.00 94.50 82 ALA A N 1
ATOM 621 C CA . ALA A 1 82 ? -8.831 9.122 21.859 1.00 94.50 82 ALA A CA 1
ATOM 622 C C . ALA A 1 82 ? -7.692 8.387 21.140 1.00 94.50 82 ALA A C 1
ATOM 624 O O . ALA A 1 82 ? -7.432 8.688 19.981 1.00 94.50 82 ALA A O 1
ATOM 625 N N . ASP A 1 83 ? -7.114 7.368 21.777 1.00 94.19 83 ASP A N 1
ATOM 626 C CA . ASP A 1 83 ? -5.990 6.606 21.222 1.00 94.19 83 ASP A CA 1
ATOM 627 C C . ASP A 1 83 ? -6.360 5.913 19.901 1.00 94.19 83 ASP A C 1
ATOM 629 O O . ASP A 1 83 ? -5.568 5.871 18.964 1.00 94.19 83 ASP A O 1
ATOM 633 N N . VAL A 1 84 ? -7.595 5.406 19.789 1.00 93.94 84 VAL A N 1
ATOM 634 C CA . VAL A 1 84 ? -8.090 4.803 18.541 1.00 93.94 84 VAL A CA 1
ATOM 635 C C . VAL A 1 84 ? -8.210 5.866 17.452 1.00 93.94 84 VAL A C 1
ATOM 637 O O . VAL A 1 84 ? -7.779 5.619 16.329 1.00 93.94 84 VAL A O 1
ATOM 640 N N . ARG A 1 85 ? -8.761 7.048 17.768 1.00 95.62 85 ARG A N 1
ATOM 641 C CA . ARG A 1 85 ? -8.866 8.148 16.795 1.00 95.62 85 ARG A CA 1
ATOM 642 C C . ARG A 1 85 ? -7.495 8.578 16.293 1.00 95.62 85 ARG A C 1
ATOM 644 O O . ARG A 1 85 ? -7.314 8.666 15.087 1.00 95.62 85 ARG A O 1
ATOM 651 N N . GLU A 1 86 ? -6.542 8.771 17.199 1.00 96.81 86 GLU A N 1
ATOM 652 C CA . GLU A 1 86 ? -5.176 9.168 16.857 1.00 96.81 86 GLU A CA 1
ATOM 653 C C . GLU A 1 86 ? -4.519 8.153 15.913 1.00 96.81 86 GLU A C 1
ATOM 655 O O . GLU A 1 86 ? -3.987 8.528 14.871 1.00 96.81 86 GLU A O 1
ATOM 660 N N . GLN A 1 87 ? -4.613 6.853 16.215 1.00 96.25 87 GLN A N 1
ATOM 661 C CA . GLN A 1 87 ? -4.022 5.835 15.344 1.00 96.25 87 GLN 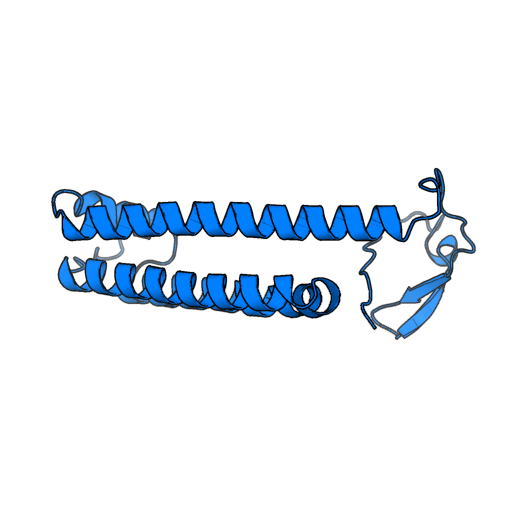A CA 1
ATOM 662 C C . GLN A 1 87 ? -4.719 5.738 13.978 1.00 96.25 87 GLN A C 1
ATOM 664 O O . GLN A 1 87 ? -4.055 5.470 12.976 1.00 96.25 87 GLN A O 1
ATOM 669 N N . VAL A 1 88 ? -6.034 5.967 13.905 1.00 96.12 88 VAL A N 1
ATOM 670 C CA . VAL A 1 88 ? -6.747 6.002 12.617 1.00 96.12 88 VAL A CA 1
ATOM 671 C C . VAL A 1 88 ? -6.383 7.255 11.814 1.00 96.12 88 VAL A C 1
ATOM 673 O O . VAL A 1 88 ? -6.181 7.158 10.606 1.00 96.12 88 VAL A O 1
ATOM 676 N N . GLU A 1 89 ? -6.239 8.415 12.453 1.00 97.06 89 GLU A N 1
ATOM 677 C CA . GLU A 1 89 ? -5.759 9.638 11.795 1.00 97.06 89 GLU A CA 1
ATOM 678 C C . GLU A 1 89 ? -4.343 9.450 11.229 1.00 97.06 89 GLU A C 1
ATOM 680 O O . GLU A 1 89 ? -4.082 9.800 10.075 1.00 97.06 89 GLU A O 1
ATOM 685 N N . GLU A 1 90 ? -3.450 8.817 11.991 1.00 97.75 90 GLU A N 1
ATOM 686 C CA . GLU A 1 90 ? -2.103 8.479 11.527 1.00 97.75 90 GLU A CA 1
ATOM 687 C C . GLU A 1 90 ? -2.112 7.474 10.367 1.00 97.75 90 GLU A C 1
ATOM 689 O O . GLU A 1 90 ? -1.302 7.601 9.445 1.00 97.75 90 GLU A O 1
ATOM 694 N N . LEU A 1 91 ? -3.038 6.509 10.365 1.00 96.25 91 LEU A N 1
ATOM 695 C CA . LEU A 1 91 ? -3.229 5.590 9.242 1.00 96.25 91 LEU A CA 1
ATOM 696 C C . LEU A 1 91 ? -3.677 6.332 7.974 1.00 96.25 91 LEU A C 1
ATOM 698 O O . LEU A 1 91 ? -3.094 6.120 6.915 1.00 96.25 91 LEU A O 1
ATOM 702 N N . LEU A 1 92 ? -4.662 7.228 8.070 1.00 95.75 92 LEU A N 1
ATOM 703 C CA . LEU A 1 92 ? -5.156 8.005 6.922 1.00 95.75 92 LEU A CA 1
ATOM 704 C C . LEU A 1 92 ? -4.085 8.947 6.357 1.00 95.75 92 LEU A C 1
ATOM 706 O O . LEU A 1 92 ? -3.940 9.101 5.139 1.00 95.75 92 LEU A O 1
ATOM 710 N N . LYS A 1 93 ? -3.294 9.563 7.240 1.00 97.44 93 LYS A N 1
ATOM 711 C CA . LYS A 1 93 ? -2.140 10.367 6.838 1.00 97.44 93 LYS A CA 1
ATOM 712 C C . LYS A 1 93 ? -1.102 9.513 6.113 1.00 97.44 93 LYS A C 1
ATOM 714 O O . LYS A 1 93 ? -0.610 9.918 5.063 1.00 97.44 93 LYS A O 1
ATOM 719 N N . LEU A 1 94 ? -0.806 8.326 6.639 1.00 96.12 94 LEU A N 1
ATOM 720 C CA . LEU A 1 94 ? 0.102 7.379 6.005 1.00 96.12 94 LEU A CA 1
ATOM 721 C C . LEU A 1 94 ? -0.397 6.945 4.616 1.00 96.12 94 LEU A C 1
ATOM 723 O O . LEU A 1 94 ? 0.414 6.901 3.694 1.00 96.12 94 LEU A O 1
ATOM 727 N N . GLU A 1 95 ? -1.695 6.671 4.442 1.00 93.94 95 GLU A N 1
ATOM 728 C CA . GLU A 1 95 ? -2.292 6.380 3.124 1.00 93.94 95 GLU A CA 1
ATOM 729 C C . GLU A 1 95 ? -2.046 7.541 2.143 1.00 93.94 95 GLU A C 1
ATOM 731 O O . GLU A 1 95 ? -1.513 7.330 1.056 1.00 93.94 95 GLU A O 1
ATOM 736 N N . THR A 1 96 ? -2.299 8.781 2.573 1.00 96.38 96 THR A N 1
ATOM 737 C CA . THR A 1 96 ? -2.064 9.982 1.748 1.00 96.38 96 THR A CA 1
ATOM 738 C C . THR A 1 96 ? -0.588 10.146 1.358 1.00 96.38 96 THR A C 1
ATOM 740 O O . THR A 1 96 ? -0.265 10.534 0.230 1.00 96.38 96 THR A O 1
ATOM 743 N N . GLU A 1 97 ? 0.335 9.866 2.284 1.00 96.31 97 GLU A N 1
ATOM 744 C CA . GLU A 1 97 ? 1.774 9.929 2.010 1.00 96.31 97 GLU A CA 1
ATOM 745 C C . GLU A 1 97 ? 2.234 8.835 1.036 1.00 96.31 97 GLU A C 1
ATOM 747 O O . GLU A 1 97 ? 3.114 9.096 0.208 1.00 96.31 97 GLU A O 1
ATOM 752 N N . TRP A 1 98 ? 1.654 7.634 1.122 1.00 93.75 98 TRP A N 1
ATOM 753 C CA . TRP A 1 98 ? 1.889 6.557 0.161 1.00 93.75 98 TRP A CA 1
ATOM 754 C C . TRP A 1 98 ? 1.388 6.932 -1.229 1.00 93.75 98 TRP A C 1
ATOM 756 O O . TRP A 1 98 ? 2.159 6.824 -2.180 1.00 93.75 98 TRP A O 1
ATOM 766 N N . ASP A 1 99 ? 0.157 7.427 -1.346 1.00 91.94 99 ASP A N 1
ATOM 767 C CA . ASP A 1 99 ? -0.418 7.847 -2.629 1.00 91.94 99 ASP A CA 1
ATOM 768 C C . ASP A 1 99 ? 0.445 8.930 -3.286 1.00 91.94 99 ASP A C 1
ATOM 770 O O . ASP A 1 99 ? 0.871 8.792 -4.433 1.00 91.94 99 ASP A O 1
ATOM 774 N N . SER A 1 100 ? 0.821 9.955 -2.516 1.00 94.75 100 SER A N 1
ATOM 775 C CA . SER A 1 100 ? 1.686 11.042 -2.994 1.00 94.75 100 SER A CA 1
ATOM 776 C C . SER A 1 100 ? 3.057 10.543 -3.465 1.00 94.75 100 SER A C 1
ATOM 778 O O . SER A 1 100 ? 3.618 11.058 -4.435 1.00 94.75 100 SER A O 1
ATOM 780 N N . PHE A 1 101 ? 3.623 9.549 -2.775 1.00 92.69 101 PHE A N 1
ATOM 781 C CA . PHE A 1 101 ? 4.889 8.934 -3.167 1.00 92.69 101 PHE A CA 1
ATOM 782 C C . PHE A 1 101 ? 4.749 8.097 -4.442 1.00 92.69 101 PHE A C 1
ATOM 784 O O . PHE A 1 101 ? 5.589 8.190 -5.334 1.00 92.69 101 PHE A O 1
ATOM 791 N N . LEU A 1 102 ? 3.691 7.296 -4.561 1.00 89.56 102 LEU A N 1
ATOM 792 C CA . LEU A 1 102 ? 3.458 6.491 -5.758 1.00 89.56 102 LEU A CA 1
ATOM 793 C C . LEU A 1 102 ? 3.229 7.382 -6.983 1.00 89.56 102 LEU A C 1
ATOM 795 O O .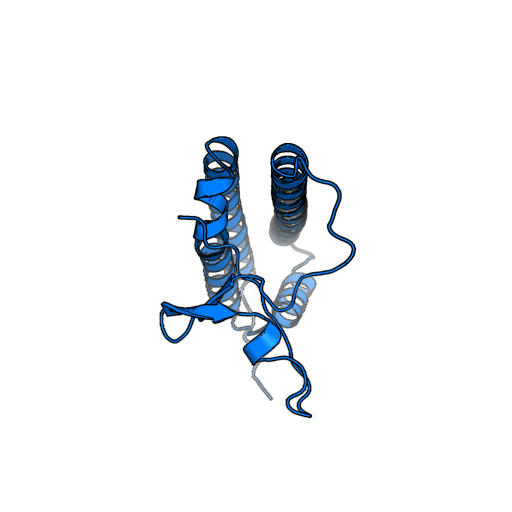 LEU A 1 102 ? 3.823 7.124 -8.030 1.00 89.56 102 LEU A O 1
ATOM 799 N N . GLU A 1 103 ? 2.481 8.476 -6.830 1.00 89.56 103 GLU A N 1
ATOM 800 C CA . GLU A 1 103 ? 2.331 9.487 -7.877 1.00 89.56 103 GLU A CA 1
ATOM 801 C C . GLU A 1 103 ? 3.665 10.130 -8.276 1.00 89.56 103 GLU A C 1
ATOM 803 O O . GLU A 1 103 ? 3.885 10.408 -9.456 1.00 89.56 103 GLU A O 1
ATOM 808 N N . SER A 1 104 ? 4.561 10.406 -7.320 1.00 89.94 104 SER A N 1
ATOM 809 C CA . SER A 1 104 ? 5.860 11.012 -7.635 1.00 89.94 104 SER A CA 1
ATOM 810 C C . SER A 1 104 ? 6.786 10.041 -8.365 1.00 89.94 104 SER A C 1
ATOM 812 O O . SER A 1 104 ? 7.480 10.454 -9.295 1.00 89.94 104 SER A O 1
ATOM 814 N N . VAL A 1 105 ? 6.750 8.754 -8.006 1.00 86.44 105 VAL A N 1
ATOM 815 C CA . VAL A 1 105 ? 7.448 7.682 -8.730 1.00 86.44 105 VAL A CA 1
ATOM 816 C C . VAL A 1 105 ? 6.929 7.585 -10.162 1.00 86.44 105 VAL A C 1
ATOM 818 O O . VAL A 1 105 ? 7.729 7.550 -11.095 1.00 86.44 105 VAL A O 1
ATOM 821 N N . ASP A 1 106 ? 5.609 7.588 -10.351 1.00 84.06 106 ASP A N 1
ATOM 822 C CA . ASP A 1 106 ? 5.004 7.473 -11.679 1.00 84.06 106 ASP A CA 1
ATOM 823 C C . ASP A 1 106 ? 5.338 8.695 -12.557 1.00 84.06 106 ASP A C 1
ATOM 825 O O . ASP A 1 106 ? 5.709 8.533 -13.720 1.00 84.06 106 ASP A O 1
ATOM 829 N N . LYS A 1 107 ? 5.316 9.912 -11.990 1.00 85.00 107 LYS A N 1
ATOM 830 C CA . LYS A 1 107 ? 5.790 11.135 -12.670 1.00 85.00 107 LYS A CA 1
ATOM 831 C C . LYS A 1 107 ? 7.276 11.049 -13.023 1.00 85.00 107 LYS A C 1
ATOM 833 O O . LYS A 1 107 ? 7.655 11.381 -14.139 1.00 85.00 107 LYS A O 1
ATOM 838 N N . GLY A 1 108 ? 8.114 10.576 -12.099 1.00 82.25 108 GLY A N 1
ATOM 839 C CA . GLY A 1 108 ? 9.550 10.408 -12.334 1.00 82.25 108 GLY A CA 1
ATOM 840 C C . GLY A 1 108 ? 9.852 9.441 -13.480 1.00 82.25 108 GLY A C 1
ATOM 841 O O . GLY A 1 108 ? 10.736 9.708 -14.294 1.00 82.25 108 GLY A O 1
ATOM 842 N N . LEU A 1 109 ? 9.078 8.358 -13.593 1.00 78.50 109 LEU A N 1
ATOM 843 C CA . LEU A 1 109 ? 9.183 7.419 -14.710 1.00 78.50 109 LEU A CA 1
ATOM 844 C C . LEU A 1 109 ? 8.757 8.039 -16.042 1.00 78.50 109 LEU A C 1
ATOM 846 O O . LEU A 1 109 ? 9.423 7.802 -17.046 1.00 78.50 109 LEU A O 1
ATOM 850 N N . GLN A 1 110 ? 7.686 8.837 -16.058 1.00 72.12 110 GLN A N 1
ATOM 851 C CA . GLN A 1 110 ? 7.245 9.550 -17.262 1.00 72.12 110 GLN A CA 1
ATOM 852 C C . GLN A 1 110 ? 8.304 10.546 -17.742 1.00 72.12 110 GLN A C 1
ATOM 854 O O . GLN A 1 110 ? 8.651 10.538 -18.918 1.00 72.12 110 GLN A O 1
ATOM 859 N N . THR A 1 111 ? 8.886 11.342 -16.839 1.00 68.25 111 THR A N 1
ATOM 860 C CA . THR A 1 111 ? 9.953 12.290 -17.193 1.00 68.25 111 THR A CA 1
ATOM 861 C C . THR A 1 111 ? 11.200 11.578 -17.721 1.00 68.25 111 THR A C 1
ATOM 863 O O . THR A 1 111 ? 11.805 12.033 -18.691 1.00 68.25 111 THR A O 1
ATOM 866 N N . ALA A 1 112 ? 11.589 10.451 -17.113 1.00 62.16 112 ALA A N 1
ATOM 867 C CA . ALA A 1 112 ? 12.700 9.640 -17.609 1.00 62.16 112 ALA A CA 1
ATOM 868 C C . ALA A 1 112 ? 12.412 9.098 -19.018 1.00 62.16 112 ALA A C 1
ATOM 870 O O . ALA A 1 112 ? 13.297 9.105 -19.874 1.00 62.16 112 ALA A O 1
ATOM 871 N N . ASP A 1 113 ? 11.171 8.684 -19.282 1.00 58.22 113 ASP A N 1
ATOM 872 C CA . ASP A 1 113 ? 10.742 8.241 -20.606 1.00 58.22 113 ASP A CA 1
ATOM 873 C C . ASP A 1 113 ? 10.762 9.388 -21.624 1.00 58.22 113 ASP A C 1
ATOM 875 O O . ASP A 1 113 ? 11.310 9.207 -22.704 1.00 58.22 113 ASP A O 1
ATOM 879 N N . GLU A 1 114 ? 10.279 10.586 -21.281 1.00 58.84 114 GLU A N 1
ATOM 880 C CA . GLU A 1 114 ? 10.344 11.774 -22.150 1.00 58.84 114 GLU A CA 1
ATOM 881 C C . GLU A 1 114 ? 11.787 12.211 -22.459 1.00 58.84 114 GLU A C 1
ATOM 883 O O . GLU A 1 114 ? 12.092 12.568 -23.598 1.00 58.84 114 GLU A O 1
ATOM 888 N N . GLN A 1 115 ? 12.698 12.145 -21.479 1.00 56.94 115 GLN A N 1
ATOM 889 C CA . GLN A 1 115 ? 14.121 12.459 -21.683 1.00 56.94 115 GLN A CA 1
ATOM 890 C C . GLN A 1 115 ? 14.850 11.426 -22.552 1.00 56.94 115 GLN A C 1
ATOM 892 O O . GLN A 1 115 ? 15.753 11.798 -23.305 1.00 56.94 115 GLN A O 1
ATOM 897 N N . LEU A 1 116 ? 14.486 10.144 -22.452 1.00 54.81 116 LEU A N 1
ATOM 898 C CA . LEU A 1 116 ? 15.048 9.069 -23.281 1.00 54.81 116 LEU A CA 1
ATOM 899 C C . LEU A 1 116 ? 14.399 9.014 -24.674 1.00 54.81 116 LEU A C 1
ATOM 901 O O . LEU A 1 116 ? 15.048 8.631 -25.650 1.00 54.81 116 LEU A O 1
ATOM 905 N N . SER A 1 117 ? 13.145 9.449 -24.790 1.00 50.91 117 SER A N 1
ATOM 906 C CA . SER A 1 117 ? 12.342 9.430 -26.015 1.00 50.91 117 SER A CA 1
ATOM 907 C C . SER A 1 117 ? 12.582 10.649 -26.908 1.00 50.91 117 SER A C 1
ATOM 909 O O . SER A 1 117 ? 11.649 11.261 -27.399 1.00 50.91 117 SER A O 1
ATOM 911 N N . GLY A 1 118 ? 13.843 10.978 -27.174 1.00 47.00 118 GLY A N 1
ATOM 912 C CA . GLY A 1 118 ? 14.336 11.570 -28.428 1.00 47.00 118 GLY A CA 1
ATOM 913 C C . GLY A 1 118 ? 13.435 12.449 -29.320 1.00 47.00 118 GLY A C 1
ATOM 914 O O . GLY A 1 118 ? 13.755 13.608 -29.540 1.00 47.00 118 GLY A O 1
ATOM 915 N N . GLY A 1 119 ? 12.384 12.035 -30.029 1.00 52.75 119 GLY A N 1
ATOM 916 C CA . GLY A 1 119 ? 11.702 10.758 -30.206 1.00 52.75 119 GLY A CA 1
ATOM 917 C C . GLY A 1 119 ? 10.188 10.993 -30.097 1.00 52.75 119 GLY A C 1
ATOM 918 O O . GLY A 1 119 ? 9.551 10.501 -29.175 1.00 52.75 119 GLY A O 1
ATOM 919 N N . LYS A 1 120 ? 9.605 11.784 -31.023 1.00 54.81 120 LYS A N 1
ATOM 920 C CA . LYS A 1 120 ? 8.143 11.997 -31.082 1.00 54.81 120 LYS A CA 1
ATOM 921 C C . LYS A 1 120 ? 7.425 10.650 -30.899 1.00 54.81 120 LYS A C 1
ATOM 923 O O . LYS A 1 120 ? 7.844 9.695 -31.562 1.00 54.81 120 LYS A O 1
ATOM 928 N N . PRO A 1 121 ? 6.370 10.570 -30.063 1.00 56.25 121 PRO A N 1
ATOM 929 C CA . PRO A 1 121 ? 5.592 9.346 -29.929 1.00 56.25 121 PRO A CA 1
ATOM 930 C C . PRO A 1 121 ? 5.203 8.874 -31.328 1.00 56.25 121 PRO A C 1
ATOM 932 O O . PRO A 1 121 ? 4.693 9.651 -32.136 1.00 56.25 121 PRO A O 1
ATOM 935 N N . ALA A 1 122 ? 5.554 7.633 -31.656 1.00 61.00 122 ALA A N 1
ATOM 936 C CA . ALA A 1 122 ? 5.264 7.094 -32.969 1.00 61.00 122 ALA A CA 1
ATOM 937 C C . ALA A 1 122 ? 3.747 6.903 -33.083 1.00 61.00 122 ALA A C 1
ATOM 939 O O . ALA A 1 122 ? 3.170 6.094 -32.360 1.00 61.00 122 ALA A O 1
ATOM 940 N N . ASP A 1 123 ? 3.111 7.621 -34.012 1.00 66.56 123 ASP A N 1
ATOM 941 C CA . ASP A 1 123 ? 1.667 7.518 -34.278 1.00 66.56 123 ASP A CA 1
ATOM 942 C C . ASP A 1 123 ? 1.239 6.097 -34.700 1.00 66.56 123 ASP A C 1
ATOM 944 O O . ASP A 1 123 ? 0.057 5.756 -34.686 1.00 66.56 123 ASP A O 1
ATOM 948 N N . SER A 1 124 ? 2.196 5.249 -35.094 1.00 72.12 124 SER A N 1
ATOM 949 C CA . SER A 1 124 ? 1.961 3.853 -35.454 1.00 72.12 124 SER A CA 1
ATOM 950 C C . SER A 1 124 ? 3.173 2.969 -35.153 1.00 72.12 124 SER A C 1
ATOM 952 O O . SER A 1 124 ? 4.321 3.412 -35.207 1.00 72.12 124 SER A O 1
ATOM 954 N N . LEU A 1 125 ? 2.908 1.694 -34.864 1.00 76.00 125 LEU A N 1
ATOM 955 C CA . LEU A 1 125 ? 3.920 0.649 -34.716 1.00 76.00 125 LEU A CA 1
ATOM 956 C C . LEU A 1 125 ? 3.978 -0.192 -35.994 1.00 76.00 125 LEU A C 1
ATOM 958 O O . LEU A 1 125 ? 2.952 -0.682 -36.468 1.00 76.00 125 LEU A O 1
ATOM 962 N N . SER A 1 126 ? 5.182 -0.378 -36.540 1.00 83.12 126 SER A N 1
ATOM 963 C CA . SER A 1 126 ? 5.384 -1.221 -37.723 1.00 83.12 126 SER A CA 1
ATOM 964 C C . SER A 1 126 ? 5.093 -2.699 -37.408 1.00 83.12 126 SER A C 1
ATOM 966 O O . SER A 1 126 ? 5.513 -3.182 -36.353 1.00 83.12 126 SER A O 1
ATOM 968 N N . PRO A 1 127 ? 4.464 -3.460 -38.326 1.00 84.75 127 PRO A N 1
ATOM 969 C CA . PRO A 1 127 ? 4.372 -4.919 -38.233 1.00 84.75 127 PRO A CA 1
ATOM 970 C C . PRO A 1 127 ? 5.734 -5.614 -38.074 1.00 84.75 127 PRO A C 1
ATOM 972 O O . PRO A 1 127 ? 5.812 -6.687 -37.479 1.00 84.75 127 PRO A O 1
ATOM 975 N N . ASP A 1 128 ? 6.812 -4.992 -38.548 1.00 87.62 128 ASP A N 1
ATOM 976 C CA . ASP A 1 128 ? 8.171 -5.537 -38.454 1.00 87.62 128 ASP A CA 1
ATOM 977 C C . ASP A 1 128 ? 8.848 -5.246 -37.104 1.00 87.62 128 ASP A C 1
ATOM 979 O O . ASP A 1 128 ? 9.984 -5.661 -36.872 1.00 87.62 128 ASP A O 1
ATOM 983 N N . CYS A 1 129 ? 8.166 -4.534 -36.197 1.00 85.50 129 CYS A N 1
ATOM 984 C CA . CYS A 1 129 ? 8.679 -4.234 -34.865 1.00 85.50 129 CYS A CA 1
ATOM 985 C C . CYS A 1 129 ? 8.953 -5.535 -34.096 1.00 85.50 129 CYS A C 1
ATOM 987 O O . CYS A 1 129 ? 8.068 -6.389 -33.981 1.00 85.50 129 CYS A O 1
ATOM 989 N N . GLN A 1 130 ? 10.184 -5.684 -33.601 1.00 87.69 130 GLN A N 1
ATOM 990 C CA . GLN A 1 130 ? 10.627 -6.872 -32.877 1.00 87.69 130 GLN A CA 1
ATOM 991 C C . GLN A 1 130 ? 10.297 -6.770 -31.387 1.00 87.69 130 GLN A C 1
ATOM 993 O O . GLN A 1 130 ? 10.552 -5.753 -30.746 1.00 87.69 130 GLN A O 1
ATOM 998 N N . PHE A 1 131 ? 9.789 -7.865 -30.837 1.00 85.38 131 PHE A N 1
ATOM 999 C CA . PHE A 1 131 ? 9.504 -8.062 -29.422 1.00 85.38 131 PHE A CA 1
ATOM 1000 C C . PHE A 1 131 ? 10.108 -9.384 -28.949 1.00 85.38 131 PHE A C 1
ATOM 1002 O O . PHE A 1 131 ? 10.448 -10.252 -29.752 1.00 85.38 131 PHE A O 1
ATOM 1009 N N . THR A 1 132 ? 10.184 -9.562 -27.635 1.00 84.31 132 THR A N 1
ATOM 1010 C CA . THR A 1 132 ? 10.512 -10.850 -27.019 1.00 84.31 132 THR A CA 1
ATOM 1011 C C . THR A 1 132 ? 9.235 -11.452 -26.448 1.00 84.31 132 THR A C 1
ATOM 1013 O O . THR A 1 132 ? 8.579 -10.832 -25.612 1.00 84.31 132 THR A O 1
ATOM 1016 N N . ASP A 1 133 ? 8.871 -12.658 -26.880 1.00 82.19 133 ASP A N 1
ATOM 1017 C CA . ASP A 1 133 ? 7.769 -13.404 -26.270 1.00 82.19 133 ASP A CA 1
ATOM 1018 C C . ASP A 1 133 ? 8.161 -13.807 -24.842 1.00 82.19 133 ASP A C 1
ATOM 1020 O O . ASP A 1 133 ? 9.051 -14.631 -24.641 1.00 82.19 133 ASP A O 1
ATOM 1024 N N . ALA A 1 134 ? 7.470 -13.248 -23.848 1.00 78.25 134 ALA A N 1
ATOM 1025 C CA . ALA A 1 134 ? 7.749 -13.473 -22.432 1.00 78.25 134 ALA A CA 1
ATOM 1026 C C . ALA A 1 134 ? 7.626 -14.945 -21.992 1.00 78.25 134 ALA A C 1
ATOM 1028 O O . ALA A 1 134 ? 8.198 -15.327 -20.973 1.00 78.25 134 ALA A O 1
ATOM 1029 N N . ARG A 1 135 ? 6.887 -15.789 -22.728 1.00 80.56 135 ARG A N 1
ATOM 1030 C CA . ARG A 1 135 ? 6.733 -17.215 -22.396 1.00 80.56 135 ARG A CA 1
ATOM 1031 C C . ARG A 1 135 ? 7.873 -18.066 -22.941 1.00 80.56 135 ARG A C 1
ATOM 1033 O O . ARG A 1 135 ? 8.245 -19.055 -22.314 1.00 80.56 135 ARG A O 1
ATOM 1040 N N . SER A 1 136 ? 8.357 -17.739 -24.135 1.00 86.56 136 SER A N 1
ATOM 1041 C CA . SER A 1 136 ? 9.316 -18.571 -24.870 1.00 86.56 136 SER A CA 1
ATOM 1042 C C . SER A 1 136 ? 10.714 -17.964 -24.972 1.00 86.56 136 SER A C 1
ATOM 1044 O O . SER A 1 136 ? 11.634 -18.640 -25.435 1.00 86.56 136 SER A O 1
ATOM 1046 N N . SER A 1 137 ? 10.872 -16.704 -24.564 1.00 83.06 137 SER A N 1
ATOM 1047 C CA . SER A 1 137 ? 12.079 -15.883 -24.707 1.00 83.06 137 SER A CA 1
ATOM 1048 C C . SER A 1 137 ? 12.572 -15.742 -26.151 1.00 83.06 137 SER A C 1
ATOM 1050 O O . SER A 1 137 ? 13.724 -15.383 -26.388 1.00 83.06 137 SER A O 1
ATOM 1052 N N . LYS A 1 138 ? 11.719 -16.036 -27.138 1.00 88.38 138 LYS A N 1
ATOM 1053 C CA . LYS A 1 138 ? 12.057 -15.920 -28.559 1.00 88.38 138 LYS A CA 1
ATOM 1054 C C . LYS A 1 138 ? 11.763 -14.517 -29.073 1.00 88.38 138 LYS A C 1
ATOM 1056 O O . LYS A 1 138 ? 10.787 -13.893 -28.665 1.00 88.38 138 LYS A O 1
ATOM 1061 N N . GLY A 1 139 ? 12.576 -14.072 -30.028 1.00 89.06 139 GLY A N 1
ATOM 1062 C CA . GLY A 1 139 ? 12.274 -12.893 -30.832 1.00 89.06 139 GLY A CA 1
ATOM 1063 C C . GLY A 1 139 ? 11.066 -13.154 -31.735 1.00 89.06 139 GLY A C 1
ATOM 1064 O O . GLY A 1 139 ? 11.037 -14.144 -32.468 1.00 89.06 139 GLY A O 1
ATOM 1065 N N . VAL A 1 140 ? 10.077 -12.272 -31.676 1.00 90.00 140 VAL A N 1
ATOM 1066 C CA . VAL A 1 140 ? 8.846 -12.289 -32.477 1.00 90.00 140 VAL A CA 1
ATOM 1067 C C . VAL A 1 140 ? 8.628 -10.911 -33.097 1.00 90.00 140 VAL A C 1
ATOM 1069 O O . VAL A 1 140 ? 9.199 -9.929 -32.631 1.00 90.00 140 VAL A O 1
ATOM 1072 N N . THR A 1 141 ? 7.812 -10.812 -34.146 1.00 90.31 141 THR A N 1
ATOM 1073 C CA . THR A 1 141 ? 7.418 -9.513 -34.721 1.00 90.31 141 THR A CA 1
ATOM 1074 C C . THR A 1 141 ? 5.943 -9.230 -34.480 1.00 90.31 141 THR A C 1
ATOM 1076 O O . THR A 1 141 ? 5.142 -10.161 -34.371 1.00 90.31 141 THR A O 1
ATOM 1079 N N . LEU A 1 142 ? 5.555 -7.952 -34.424 1.00 86.75 142 LEU A N 1
ATOM 1080 C CA . LEU A 1 142 ? 4.149 -7.560 -34.246 1.00 86.75 142 LEU A CA 1
ATOM 1081 C C . LEU A 1 142 ? 3.236 -8.194 -35.301 1.00 86.75 142 LEU A C 1
ATOM 1083 O O . LEU A 1 142 ? 2.154 -8.689 -34.985 1.00 86.75 142 LEU A O 1
ATOM 1087 N N . GLY A 1 143 ? 3.700 -8.221 -36.551 1.00 86.19 143 GLY A N 1
ATOM 1088 C CA . GLY A 1 143 ? 2.979 -8.746 -37.703 1.00 86.19 143 GLY A CA 1
ATOM 1089 C C . GLY A 1 143 ? 2.597 -10.217 -37.569 1.00 86.19 143 GLY A C 1
ATOM 1090 O O . GLY A 1 143 ? 1.590 -10.621 -38.140 1.00 86.19 143 GLY A O 1
ATOM 1091 N N . GLN A 1 144 ? 3.317 -11.000 -36.758 1.00 87.56 144 GLN A N 1
ATOM 1092 C CA . GLN A 1 144 ? 2.949 -12.392 -36.486 1.00 87.56 144 GLN A CA 1
ATOM 1093 C C . GLN A 1 144 ? 1.606 -12.509 -35.759 1.00 87.56 144 GLN A C 1
ATOM 1095 O O . GLN A 1 144 ? 0.944 -13.531 -35.902 1.00 87.56 144 GLN A O 1
ATOM 1100 N N . PHE A 1 145 ? 1.184 -11.480 -35.019 1.00 84.19 145 PHE A N 1
ATOM 1101 C CA . PHE A 1 145 ? -0.050 -11.484 -34.228 1.00 84.19 145 PHE A CA 1
ATOM 1102 C C . PHE A 1 145 ? -1.188 -10.671 -34.866 1.00 84.19 145 PHE A C 1
ATOM 1104 O O . PHE A 1 145 ? -2.335 -10.760 -34.425 1.00 84.19 145 PHE A O 1
ATOM 1111 N N . LEU A 1 146 ? -0.901 -9.887 -35.909 1.00 84.25 146 LEU A N 1
ATOM 1112 C CA . LEU A 1 146 ? -1.898 -9.089 -36.627 1.00 84.25 146 LEU A CA 1
ATOM 1113 C C . LEU A 1 146 ? -2.626 -9.934 -37.689 1.00 84.25 146 LEU A C 1
ATOM 1115 O O . LEU A 1 146 ? -2.053 -10.828 -38.300 1.00 84.25 146 LEU A O 1
ATOM 1119 N N . GLY A 1 147 ? -3.909 -9.645 -37.935 1.00 75.12 147 GLY A N 1
ATOM 1120 C CA . GLY A 1 147 ? -4.657 -10.223 -39.064 1.00 75.12 147 GLY A CA 1
ATOM 1121 C C . GLY A 1 147 ? -5.116 -11.680 -38.909 1.00 75.12 147 GLY A C 1
ATOM 1122 O O . GLY A 1 147 ? -5.710 -12.222 -39.835 1.00 75.12 147 GLY A O 1
ATOM 1123 N N . GLN A 1 148 ? -4.930 -12.309 -37.745 1.00 78.00 148 GLN A N 1
ATOM 1124 C CA . GLN A 1 148 ? -5.335 -13.705 -37.505 1.00 78.00 148 GLN A CA 1
ATOM 1125 C C . GLN A 1 148 ? -6.842 -13.901 -37.224 1.00 78.00 148 GLN A C 1
ATOM 1127 O O . GLN A 1 148 ? -7.263 -14.969 -36.786 1.00 78.00 148 GLN A O 1
ATOM 1132 N N . GLY A 1 149 ? -7.672 -12.868 -37.409 1.00 77.31 149 GLY A N 1
ATOM 1133 C CA . GLY A 1 149 ? -9.107 -12.920 -37.093 1.00 77.31 149 GLY A CA 1
ATOM 1134 C C . GLY A 1 149 ? -9.429 -13.032 -35.594 1.00 77.31 149 GLY A C 1
ATOM 1135 O O . GLY A 1 149 ? -10.583 -13.250 -35.231 1.00 77.31 149 GLY A O 1
ATOM 1136 N N . GLN A 1 150 ? -8.431 -12.871 -34.720 1.00 79.00 150 GLN A N 1
ATOM 1137 C CA . GLN A 1 150 ? -8.576 -12.885 -33.265 1.00 79.00 150 GLN A CA 1
ATOM 1138 C C . GLN A 1 150 ? -8.433 -11.472 -32.692 1.00 79.00 150 GLN A C 1
ATOM 1140 O O . GLN A 1 150 ? -7.719 -10.631 -33.239 1.00 79.00 150 GLN A O 1
ATOM 1145 N N . LYS A 1 151 ? -9.105 -11.206 -31.567 1.00 77.12 151 LYS A N 1
ATOM 1146 C CA . LYS A 1 151 ? -8.890 -9.973 -30.803 1.00 77.12 151 LYS A CA 1
ATOM 1147 C C . LYS A 1 151 ? -7.564 -10.096 -30.054 1.00 77.12 151 LYS A C 1
ATOM 1149 O O . LYS A 1 151 ? -7.447 -10.928 -29.159 1.00 77.12 151 LYS A O 1
ATOM 1154 N N . LEU A 1 152 ? -6.584 -9.280 -30.427 1.00 78.06 152 LEU A N 1
ATOM 1155 C CA . LEU A 1 152 ? -5.266 -9.250 -29.800 1.00 78.06 152 LEU A CA 1
ATOM 1156 C C . LEU A 1 152 ? -5.254 -8.254 -28.632 1.00 78.06 152 LEU A C 1
ATOM 1158 O O . LEU A 1 152 ? -5.597 -7.088 -28.814 1.00 78.06 152 LEU A O 1
ATOM 1162 N N . LEU A 1 153 ? -4.825 -8.707 -27.452 1.00 78.12 153 LEU A N 1
ATOM 1163 C CA . LEU A 1 153 ? -4.432 -7.848 -26.334 1.00 78.12 153 LEU A CA 1
ATOM 1164 C C . LEU A 1 153 ? -2.909 -7.910 -26.210 1.00 78.12 153 LEU A C 1
ATOM 1166 O O . LEU A 1 153 ? -2.362 -8.968 -25.905 1.00 78.12 153 LEU A O 1
ATOM 1170 N N . LEU A 1 154 ? -2.235 -6.786 -26.452 1.00 73.81 154 LEU A N 1
ATOM 1171 C CA . LEU A 1 154 ? -0.787 -6.678 -26.310 1.00 73.81 154 LEU A CA 1
ATOM 1172 C C . LEU A 1 154 ? -0.456 -6.033 -24.962 1.00 73.81 154 LEU A C 1
ATOM 1174 O O . LEU A 1 154 ? -0.872 -4.908 -24.697 1.00 73.81 154 LEU A O 1
ATOM 1178 N N . VAL A 1 155 ? 0.299 -6.744 -24.125 1.00 77.31 155 VAL A N 1
ATOM 1179 C CA . VAL A 1 155 ? 0.835 -6.214 -22.866 1.00 77.31 155 VAL A CA 1
ATOM 1180 C C . VAL A 1 155 ? 2.339 -6.052 -23.040 1.00 77.31 155 VAL A C 1
ATOM 1182 O O . VAL A 1 155 ? 3.073 -7.038 -23.074 1.00 77.31 155 VAL A O 1
ATOM 1185 N N . LEU A 1 156 ? 2.790 -4.809 -23.194 1.00 70.12 156 LEU A N 1
ATOM 1186 C CA . LEU A 1 156 ? 4.210 -4.484 -23.280 1.00 70.12 156 LEU A CA 1
ATOM 1187 C C . LEU A 1 156 ? 4.765 -4.329 -21.870 1.00 70.12 156 LEU A C 1
ATOM 1189 O O . LEU A 1 156 ? 4.400 -3.409 -21.143 1.00 70.12 156 LEU A O 1
ATOM 1193 N N . ILE A 1 157 ? 5.642 -5.250 -21.487 1.00 67.19 157 ILE A N 1
ATOM 1194 C CA . ILE A 1 157 ? 6.334 -5.196 -20.205 1.00 67.19 157 ILE A CA 1
ATOM 1195 C C . ILE A 1 157 ? 7.714 -4.612 -20.475 1.00 67.19 157 ILE A C 1
ATOM 1197 O O . ILE A 1 157 ? 8.484 -5.165 -21.261 1.00 67.19 157 ILE A O 1
ATOM 1201 N N . ARG A 1 158 ? 8.027 -3.483 -19.838 1.00 60.28 158 ARG A N 1
ATOM 1202 C CA . ARG A 1 158 ? 9.375 -2.918 -19.876 1.00 60.28 158 ARG A CA 1
ATOM 1203 C C . ARG A 1 158 ? 10.302 -3.892 -19.152 1.00 60.28 158 ARG A C 1
ATOM 1205 O O . ARG A 1 158 ? 10.218 -4.041 -17.936 1.00 60.28 158 ARG A O 1
ATOM 1212 N N . HIS A 1 159 ? 11.145 -4.588 -19.905 1.00 46.47 159 HIS A N 1
ATOM 1213 C CA . HIS A 1 159 ? 12.224 -5.373 -19.324 1.00 46.47 159 HIS A CA 1
ATOM 1214 C C . HIS A 1 159 ? 13.313 -4.377 -18.915 1.00 46.47 159 HIS A C 1
ATOM 1216 O O . HIS A 1 159 ? 14.008 -3.835 -19.769 1.00 46.47 159 HIS A O 1
ATOM 1222 N N . PHE A 1 160 ? 13.408 -4.075 -17.621 1.00 43.16 160 PHE A N 1
ATOM 1223 C CA . PHE A 1 160 ? 14.601 -3.436 -17.075 1.00 43.16 160 PHE A CA 1
ATOM 1224 C C . PHE A 1 160 ? 15.674 -4.527 -17.010 1.00 43.16 160 PHE A C 1
ATOM 1226 O O . PHE A 1 160 ? 15.539 -5.481 -16.242 1.00 43.16 160 PHE A O 1
ATOM 1233 N N . GLY A 1 161 ? 16.637 -4.461 -17.928 1.00 36.66 161 GLY A N 1
ATOM 1234 C CA . GLY A 1 161 ? 17.856 -5.269 -17.910 1.00 36.66 161 GLY A CA 1
ATOM 1235 C C . GLY A 1 161 ? 18.986 -4.492 -17.266 1.00 36.66 161 GLY A C 1
ATOM 1236 O O . GLY A 1 161 ? 19.014 -3.261 -17.478 1.00 36.66 161 GLY A O 1
#

Organism: Nothobranchius kuhntae (NCBI:txid321403)

Radius of gyration: 22.6 Å; chains: 1; bounding box: 43×31×63 Å

Foldseek 3Di:
DDDQPQQDPVLLLVLLVQLLVQLVVLLVVLVVVVVVPLLVSVVCVVVSVVSSVVSVCSSCVSNVHDDPVVSVVNLVVVCVDPSSVVSVVSVVVSVVSVVVVVVVSVVVVVVVCVVVPPDPPPPDDDQQDWDQDPVPRDIDGNVVVPPPPDDDDDDDDPPSD

Sequence (161 aa):
MAEVVAVSQETLTSSLSLLVNLGKVLLQNAKQEAAASLETFVPHKITTLFGLMAASEGFYRSIGVKTKSEAESVWQKSYHHADVREQVEELLKLETEWDSFLESVDKGLQTADEQLSGGKPADSLSPDCQFTDARSSKGVTLGQFLGQGQKLLLVLIRHFG